Protein AF-A0A832TM82-F1 (afdb_monomer)

Sequence (92 aa):
EISELKNLTQFNIRNNQLTSLPPEISELKNLTQLSISENQLTSLPPEISELKNLTQLSISENQLTSLPPEISELKNLKSLDISHNQLTSLPP

Radius of gyration: 12.08 Å; Cα contacts (8 Å, |Δi|>4): 215; chains: 1; bounding box: 22×31×26 Å

Solvent-accessible surface area (backbone atoms only — not comparable to full-atom values): 4785 Å² total; per-residue (Å²): 114,80,50,70,46,55,82,40,40,68,47,80,59,53,70,48,83,44,56,67,61,68,56,58,62,30,51,28,54,50,24,30,34,43,33,50,22,41,28,49,25,48,54,62,46,56,43,59,27,56,24,56,51,25,30,35,40,33,49,23,41,26,49,24,49,52,60,46,60,43,58,67,57,31,79,50,52,77,42,78,41,62,52,65,44,56,58,81,63,77,59,121

Nearest PDB structures (foldseek):
  4u06-assembly1_A  TM=9.881E-01  e=5.186E-08  Leptospira interrogans serovar Copenhageni str. Fiocruz L1-130
  4u08-assembly2_B  TM=9.893E-01  e=1.082E-07  Leptospira interrogans serovar Copenhageni str. Fiocruz L1-130
  7ax1-assembly1_A  TM=9.827E-01  e=2.123E-07  Homo sapiens
  4tzh-assembly2_B  TM=7.358E-01  e=1.432E-08  Leptospira interrogans
  7txh-assembly2_E  TM=7.618E-01  e=7.231E-07  Homo sapiens

Secondary structure (DSSP, 8-state):
-GGG-TT--EEE--SS--S---GGGGG-TT--EEE--SS--S---GGGGG-TT--EEE--SS--S---GGGGG-TT--EEE--SS--S----

Structure (mmCIF, N/CA/C/O backbone):
data_AF-A0A832TM82-F1
#
_entry.id   AF-A0A832TM82-F1
#
loop_
_atom_site.group_PDB
_atom_site.id
_atom_site.type_symbol
_atom_site.label_atom_id
_atom_site.label_alt_id
_atom_site.label_comp_id
_atom_site.label_asym_id
_atom_site.label_entity_id
_atom_site.label_seq_id
_atom_site.pdbx_PDB_ins_code
_atom_site.Cartn_x
_atom_site.Cartn_y
_atom_site.Cartn_z
_atom_si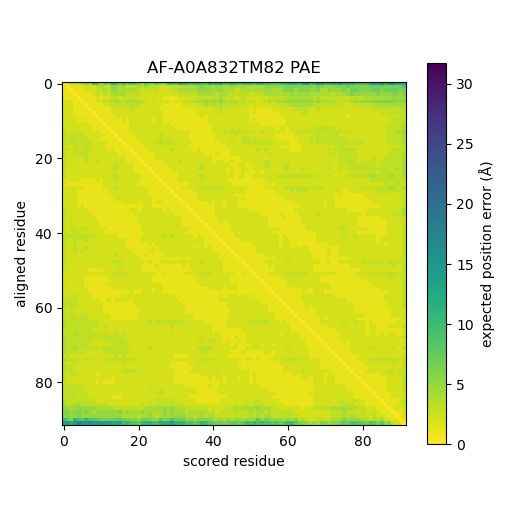te.occupancy
_atom_site.B_iso_or_equiv
_atom_site.auth_seq_id
_atom_site.auth_comp_id
_atom_site.auth_asym_id
_atom_site.auth_atom_id
_atom_site.pdbx_PDB_model_num
ATOM 1 N N . GLU A 1 1 ? -4.359 21.374 -0.018 1.00 80.00 1 GLU A N 1
ATOM 2 C CA . GLU A 1 1 ? -3.580 20.184 -0.427 1.00 80.00 1 GLU A CA 1
ATOM 3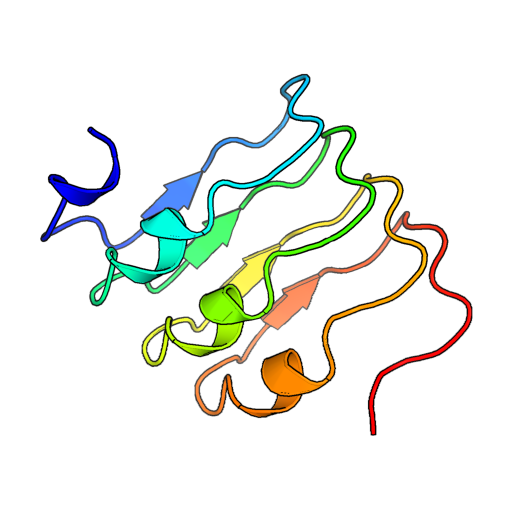 C C . GLU A 1 1 ? -4.331 18.928 -0.008 1.00 80.00 1 GLU A C 1
ATOM 5 O O . GLU A 1 1 ? -5.264 19.047 0.779 1.00 80.00 1 GLU A O 1
ATOM 10 N N . ILE A 1 2 ? -3.991 17.745 -0.532 1.00 89.81 2 ILE A N 1
ATOM 11 C CA . ILE A 1 2 ? -4.689 16.508 -0.135 1.00 89.81 2 ILE A CA 1
ATOM 12 C C . ILE A 1 2 ? -4.557 16.230 1.371 1.00 89.81 2 ILE A C 1
ATOM 14 O O . ILE A 1 2 ? -5.506 15.761 1.994 1.00 89.81 2 ILE A O 1
ATOM 18 N N . SER A 1 3 ? -3.428 16.623 1.963 1.00 92.06 3 SER A N 1
ATOM 19 C CA . SER A 1 3 ? -3.121 16.576 3.396 1.00 92.06 3 SER A CA 1
ATOM 20 C C . SER A 1 3 ? -4.159 17.274 4.288 1.00 92.06 3 SER A C 1
ATOM 22 O O . SER A 1 3 ? -4.269 16.927 5.463 1.00 92.06 3 SER A O 1
ATOM 24 N N . GLU A 1 4 ? -4.954 18.206 3.753 1.00 95.69 4 GLU A N 1
ATOM 25 C CA . GLU A 1 4 ? -6.000 18.938 4.485 1.00 95.69 4 GLU A CA 1
ATOM 26 C C . GLU A 1 4 ? -7.302 18.139 4.649 1.00 95.69 4 GLU A C 1
ATOM 28 O O . GLU A 1 4 ? -8.179 18.508 5.432 1.00 95.69 4 GLU A O 1
ATOM 33 N N . LEU A 1 5 ? -7.450 17.010 3.949 1.00 96.31 5 LEU A N 1
ATOM 34 C CA . LEU A 1 5 ? -8.641 16.160 4.012 1.00 96.31 5 LEU A CA 1
ATOM 35 C C . LEU A 1 5 ? -8.633 15.270 5.268 1.00 96.31 5 LEU A C 1
ATOM 37 O O . LEU A 1 5 ? -8.753 14.049 5.191 1.00 96.31 5 LEU A O 1
ATOM 41 N N . LYS A 1 6 ? -8.513 15.878 6.455 1.00 94.06 6 LYS A N 1
ATOM 42 C CA . LYS A 1 6 ? -8.272 15.185 7.736 1.00 94.06 6 LYS A CA 1
ATOM 43 C C . LYS A 1 6 ? -9.346 14.162 8.127 1.00 94.06 6 LYS A C 1
ATOM 45 O O . LYS A 1 6 ? -9.054 13.256 8.899 1.00 94.06 6 LYS A O 1
ATOM 50 N N . ASN A 1 7 ? -10.562 14.262 7.588 1.00 97.62 7 ASN A N 1
ATOM 51 C CA . ASN A 1 7 ? -11.667 13.330 7.861 1.00 97.62 7 ASN A CA 1
ATOM 52 C C . ASN A 1 7 ? -11.834 12.235 6.793 1.00 97.62 7 ASN A C 1
ATOM 54 O O . ASN A 1 7 ? -12.793 11.468 6.854 1.00 97.62 7 ASN A O 1
ATOM 58 N N . LEU A 1 8 ? -10.953 12.176 5.788 1.00 98.31 8 LEU A N 1
ATOM 59 C CA . LEU A 1 8 ? -11.070 11.210 4.703 1.00 98.31 8 LEU A CA 1
ATOM 60 C C . LEU A 1 8 ? -10.793 9.792 5.218 1.00 98.31 8 LEU A C 1
ATOM 62 O O . LEU A 1 8 ? -9.721 9.506 5.744 1.00 98.31 8 LEU A O 1
ATOM 66 N N . THR A 1 9 ? -11.770 8.903 5.049 1.00 98.56 9 THR A N 1
ATOM 67 C CA . THR A 1 9 ? -11.683 7.498 5.485 1.00 98.56 9 THR A CA 1
ATOM 68 C C . THR A 1 9 ? -11.505 6.528 4.326 1.00 98.56 9 THR A C 1
ATOM 70 O O . THR A 1 9 ? -10.983 5.429 4.516 1.00 98.56 9 THR A O 1
ATOM 73 N N . GLN A 1 10 ? -11.913 6.928 3.125 1.00 98.62 10 GLN A N 1
ATOM 74 C CA . GLN A 1 10 ? -11.770 6.158 1.899 1.00 98.62 10 GLN A CA 1
ATOM 75 C C . GLN A 1 10 ? -11.259 7.082 0.808 1.00 98.62 10 GLN A C 1
ATOM 77 O O . GLN A 1 10 ? -11.796 8.174 0.617 1.00 98.62 10 GLN A O 1
ATOM 82 N N . PHE A 1 11 ? -10.241 6.635 0.085 1.00 98.25 11 PHE A N 1
ATOM 83 C CA . PHE A 1 11 ? -9.686 7.390 -1.021 1.00 98.25 11 PHE A CA 1
ATOM 84 C C . PHE A 1 11 ? -9.498 6.477 -2.224 1.00 98.25 11 PHE A C 1
ATOM 86 O O . PHE A 1 11 ? -8.748 5.502 -2.177 1.00 98.25 11 PHE A O 1
ATOM 93 N N . ASN A 1 12 ? -10.235 6.779 -3.290 1.00 98.25 12 ASN A N 1
ATOM 94 C CA . ASN A 1 12 ? -10.227 6.018 -4.527 1.00 98.25 12 ASN A CA 1
ATOM 95 C C . ASN A 1 12 ? -9.819 6.930 -5.683 1.00 98.25 12 ASN A C 1
ATOM 97 O O . ASN A 1 12 ? -10.536 7.870 -6.020 1.00 98.25 12 ASN A O 1
ATOM 101 N N . ILE A 1 13 ? -8.672 6.621 -6.273 1.00 97.25 13 ILE A N 1
ATOM 102 C CA . ILE A 1 13 ? -8.098 7.277 -7.453 1.00 97.25 13 ILE A CA 1
ATOM 103 C C . ILE A 1 13 ? -7.685 6.224 -8.488 1.00 97.25 13 ILE A C 1
ATOM 105 O O . ILE A 1 13 ? -6.716 6.395 -9.232 1.00 97.25 13 ILE A O 1
ATOM 109 N N . ARG A 1 14 ? -8.428 5.111 -8.526 1.00 98.25 14 ARG A N 1
ATOM 110 C CA . ARG A 1 14 ? -8.270 4.049 -9.522 1.00 98.25 14 ARG A CA 1
ATOM 111 C C . ARG A 1 14 ? -8.430 4.597 -10.944 1.00 98.25 14 ARG A C 1
ATOM 113 O O . ARG A 1 14 ? -9.220 5.518 -11.148 1.00 98.25 14 ARG A O 1
ATOM 120 N N . ASN A 1 15 ? -7.731 3.990 -11.901 1.00 98.38 15 ASN A N 1
ATOM 121 C CA . ASN A 1 15 ? -7.820 4.290 -13.333 1.00 98.38 15 ASN A CA 1
ATOM 122 C C . ASN A 1 1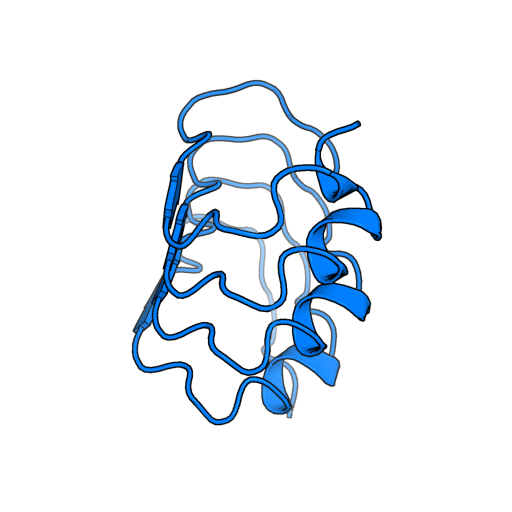5 ? -7.420 5.739 -13.656 1.00 98.38 15 ASN A C 1
ATOM 124 O O . ASN A 1 15 ? -8.211 6.549 -14.143 1.00 98.38 15 ASN A O 1
ATOM 128 N N . ASN A 1 16 ? -6.172 6.064 -13.326 1.00 98.50 16 ASN A N 1
ATOM 129 C CA . ASN A 1 16 ? -5.546 7.351 -13.615 1.00 98.50 16 ASN A CA 1
ATOM 130 C C . ASN A 1 16 ? -4.154 7.141 -14.240 1.00 98.50 16 ASN A C 1
ATOM 132 O O . ASN A 1 16 ? -3.756 6.036 -14.602 1.00 98.50 16 ASN A O 1
ATOM 136 N N . GLN A 1 17 ? -3.411 8.231 -14.426 1.00 98.31 17 GLN A N 1
ATOM 137 C CA . GLN A 1 17 ? -2.062 8.222 -15.002 1.00 98.31 17 GLN A CA 1
ATOM 138 C C . GLN A 1 17 ? -0.998 8.615 -13.968 1.00 98.31 17 GLN A C 1
ATOM 140 O O . GLN A 1 17 ? 0.001 9.246 -14.308 1.00 98.31 17 GLN A O 1
ATOM 145 N N . LEU A 1 18 ? -1.223 8.299 -12.689 1.00 98.06 18 LEU A N 1
ATOM 146 C CA . LEU A 1 18 ? -0.288 8.652 -11.624 1.00 98.06 18 LEU A CA 1
ATOM 147 C C . LEU A 1 18 ? 0.995 7.838 -11.766 1.00 98.06 18 LEU A C 1
ATOM 149 O O . LEU A 1 18 ? 0.956 6.611 -11.829 1.00 98.06 18 LEU A O 1
ATOM 153 N N . THR A 1 19 ? 2.130 8.529 -11.786 1.00 98.19 19 THR A N 1
ATOM 154 C CA . THR A 1 19 ? 3.469 7.922 -11.834 1.00 98.19 19 THR A CA 1
ATOM 155 C C . THR A 1 19 ? 4.117 7.831 -10.454 1.00 98.19 19 THR A C 1
ATOM 157 O O . THR A 1 19 ? 5.041 7.046 -10.253 1.00 98.19 19 THR A O 1
ATOM 160 N N . SER A 1 20 ? 3.613 8.597 -9.484 1.00 97.06 20 SER A N 1
ATOM 161 C CA . SER A 1 20 ? 4.022 8.557 -8.084 1.00 97.06 20 SER A CA 1
ATOM 162 C C . SER A 1 20 ? 2.850 8.876 -7.153 1.00 97.06 20 SER A C 1
ATOM 164 O O . SER A 1 20 ? 1.836 9.448 -7.563 1.00 97.06 20 SER A O 1
ATOM 166 N N . LEU A 1 21 ? 3.005 8.500 -5.884 1.00 96.38 21 LEU A N 1
ATOM 167 C CA . LEU A 1 21 ? 2.132 8.911 -4.792 1.00 96.38 21 LEU A CA 1
ATOM 168 C C . LEU A 1 21 ? 2.924 9.876 -3.889 1.00 96.38 21 LEU A C 1
ATOM 170 O O . LEU A 1 21 ? 4.037 9.524 -3.492 1.00 96.38 21 LEU A O 1
ATOM 174 N N . PRO A 1 22 ? 2.400 11.074 -3.578 1.00 95.62 22 PRO A N 1
ATOM 175 C CA . PRO A 1 22 ? 3.088 12.026 -2.711 1.00 95.62 22 PRO A CA 1
ATOM 176 C C . PRO A 1 22 ? 3.223 11.474 -1.278 1.00 95.62 22 PRO A C 1
ATOM 178 O O . PRO A 1 22 ? 2.268 10.852 -0.796 1.00 95.62 22 PRO A O 1
ATOM 181 N N . PRO A 1 23 ? 4.353 11.700 -0.576 1.00 96.31 23 PRO A N 1
ATOM 182 C CA . PRO A 1 23 ? 4.527 11.258 0.811 1.00 96.31 23 PRO A CA 1
ATOM 183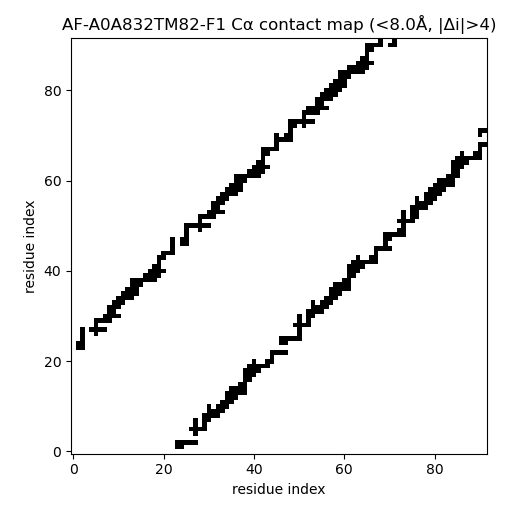 C C . PRO A 1 23 ? 3.477 11.865 1.752 1.00 96.31 23 PRO A C 1
ATOM 185 O O . PRO A 1 23 ? 3.063 11.210 2.703 1.00 96.31 23 PRO A O 1
ATOM 188 N N . GLU A 1 24 ? 2.934 13.044 1.427 1.00 96.62 24 GLU A N 1
ATOM 189 C CA . GLU A 1 24 ? 1.852 13.718 2.153 1.00 96.62 24 GLU A CA 1
ATOM 190 C C . GLU A 1 24 ? 0.552 12.898 2.221 1.00 96.62 24 GLU A C 1
ATOM 192 O O . GLU A 1 24 ? -0.358 13.247 2.975 1.00 96.62 24 GLU A O 1
ATOM 197 N N . ILE A 1 25 ? 0.435 11.788 1.479 1.00 95.75 25 ILE A N 1
ATOM 198 C CA . ILE A 1 25 ? -0.651 10.821 1.677 1.00 95.75 25 ILE A CA 1
ATOM 199 C C . ILE A 1 25 ? -0.691 10.305 3.121 1.00 95.75 25 ILE A C 1
ATOM 201 O O . ILE A 1 25 ? -1.773 10.029 3.639 1.00 95.75 25 ILE A O 1
ATOM 205 N N . SER A 1 26 ? 0.466 10.227 3.788 1.00 95.81 26 SER A N 1
ATOM 206 C CA . SER A 1 26 ? 0.607 9.769 5.169 1.00 95.81 26 SER A CA 1
ATOM 207 C C . SER A 1 26 ? -0.143 10.649 6.171 1.00 95.81 26 SER A C 1
ATOM 209 O O . SER A 1 26 ? -0.499 10.179 7.253 1.00 95.81 26 SER A O 1
ATOM 211 N N . GLU A 1 27 ? -0.448 11.900 5.812 1.00 97.56 27 GLU A N 1
ATOM 212 C CA . GLU A 1 27 ? -1.196 12.857 6.633 1.00 97.56 27 GLU A CA 1
ATOM 213 C C . GLU A 1 27 ? -2.684 12.519 6.763 1.00 97.56 27 GLU A C 1
ATOM 215 O O . GLU A 1 27 ? -3.376 13.042 7.644 1.00 97.56 27 GLU A O 1
ATOM 220 N N . LEU A 1 28 ? -3.194 11.615 5.925 1.00 97.62 28 LEU A N 1
ATOM 221 C CA . LEU A 1 28 ? -4.566 11.120 5.983 1.00 97.62 28 LEU A CA 1
ATOM 222 C C . LEU A 1 28 ? -4.718 10.073 7.097 1.00 97.62 28 LEU A C 1
ATOM 224 O O . LEU A 1 28 ? -5.051 8.915 6.854 1.00 97.62 28 LEU A O 1
ATOM 228 N N . LYS A 1 29 ? -4.485 10.474 8.352 1.00 96.75 29 LYS A N 1
ATOM 229 C CA . LYS A 1 29 ? -4.418 9.561 9.510 1.00 96.75 29 LYS A CA 1
ATOM 230 C C . LYS A 1 29 ? -5.708 8.760 9.758 1.00 96.75 29 LYS A C 1
ATOM 232 O O . LYS A 1 29 ? -5.651 7.716 10.402 1.00 96.75 29 LYS A O 1
ATOM 237 N N . ASN A 1 30 ? -6.854 9.205 9.235 1.00 98.19 30 ASN A N 1
ATOM 238 C CA . ASN A 1 30 ? -8.147 8.510 9.337 1.00 98.19 30 ASN A CA 1
ATOM 239 C C . ASN A 1 30 ? -8.436 7.547 8.172 1.00 98.19 30 ASN A C 1
ATOM 241 O O . ASN A 1 30 ? -9.504 6.932 8.140 1.00 98.19 30 ASN A O 1
ATOM 245 N N . LEU A 1 31 ? -7.513 7.400 7.218 1.00 98.50 31 LEU A N 1
ATOM 246 C CA . LEU A 1 31 ? -7.730 6.575 6.040 1.00 98.50 31 LEU A CA 1
ATOM 247 C C . LEU A 1 31 ? -7.766 5.087 6.403 1.00 98.50 31 LEU A C 1
ATOM 249 O O . LEU A 1 31 ? -6.858 4.548 7.031 1.00 98.50 31 LEU A O 1
ATOM 253 N N . THR A 1 32 ? -8.830 4.420 5.965 1.00 98.81 32 THR A N 1
ATOM 254 C CA . THR A 1 32 ? -9.085 2.991 6.197 1.00 98.81 32 THR A CA 1
ATOM 255 C C . THR A 1 32 ? -9.029 2.173 4.913 1.00 98.81 32 THR A C 1
ATOM 257 O O . THR A 1 32 ? -8.754 0.972 4.970 1.00 98.81 32 THR A O 1
ATOM 260 N N . GLN A 1 33 ? -9.274 2.810 3.765 1.00 98.88 33 GLN A N 1
ATOM 261 C CA . GLN A 1 33 ? -9.252 2.185 2.445 1.00 98.88 33 GLN A CA 1
ATOM 262 C C . GLN A 1 33 ? -8.560 3.110 1.445 1.00 98.88 33 GLN A C 1
ATOM 264 O O . GLN A 1 33 ? -8.960 4.268 1.290 1.00 98.88 33 GLN A O 1
ATOM 269 N N . LEU A 1 34 ? -7.549 2.584 0.759 1.00 98.62 34 LEU A N 1
ATOM 270 C CA . LEU A 1 34 ? -6.822 3.273 -0.301 1.00 98.62 34 LEU A CA 1
ATOM 271 C C . LEU A 1 34 ? -6.838 2.409 -1.564 1.00 98.62 34 LEU A C 1
ATOM 273 O O . LEU A 1 34 ? -6.339 1.284 -1.558 1.00 98.62 34 LEU A O 1
ATOM 277 N N . SER A 1 35 ? -7.417 2.942 -2.637 1.00 98.62 35 SER A N 1
ATOM 278 C CA . SER A 1 35 ? -7.472 2.305 -3.954 1.00 98.62 35 SER A CA 1
ATOM 279 C C . SER A 1 35 ? -6.782 3.198 -4.978 1.00 98.62 35 SER A C 1
ATOM 281 O O . SER A 1 35 ? -7.305 4.251 -5.346 1.00 98.62 35 SER A O 1
ATOM 283 N N . ILE A 1 36 ? -5.611 2.760 -5.432 1.00 98.12 36 ILE A N 1
ATOM 284 C CA . ILE A 1 36 ? -4.760 3.433 -6.428 1.00 98.12 36 ILE A CA 1
ATOM 285 C C . ILE A 1 36 ? -4.434 2.496 -7.604 1.00 98.12 36 ILE A C 1
ATOM 287 O O . ILE A 1 36 ? -3.470 2.714 -8.337 1.00 98.12 36 ILE A O 1
ATOM 291 N N . SER A 1 37 ? -5.230 1.439 -7.784 1.00 98.75 37 SER A N 1
ATOM 292 C CA . SER A 1 37 ? -5.071 0.476 -8.876 1.00 98.75 37 SER A CA 1
ATOM 293 C C . SER A 1 37 ? -5.239 1.110 -10.258 1.00 98.75 37 SER A C 1
ATOM 295 O O . SER A 1 37 ? -5.820 2.189 -10.372 1.00 98.75 37 SER A O 1
ATOM 297 N N . GLU A 1 38 ? -4.774 0.438 -11.309 1.00 98.75 38 GLU A N 1
ATOM 298 C CA . GLU A 1 38 ? -4.804 0.949 -12.690 1.00 98.75 38 GLU A CA 1
ATOM 299 C C . GLU A 1 38 ? -4.137 2.336 -12.793 1.00 98.75 38 GLU A C 1
ATOM 301 O O . GLU A 1 38 ? -4.767 3.342 -13.125 1.00 98.75 38 GLU A O 1
ATOM 306 N N . ASN A 1 39 ? -2.857 2.399 -12.427 1.00 98.81 39 ASN A N 1
ATOM 307 C CA . ASN A 1 39 ? -2.015 3.59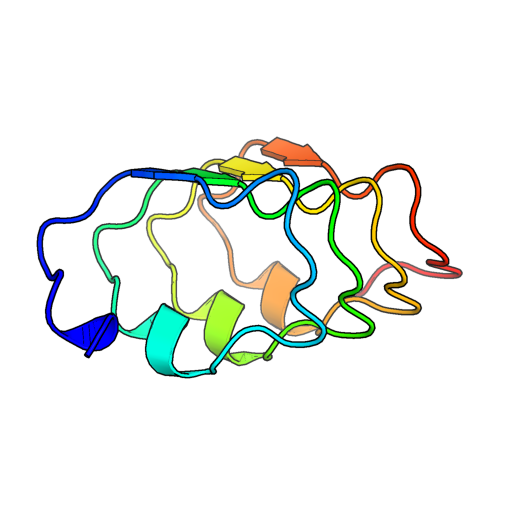2 -12.540 1.00 98.81 39 ASN A CA 1
ATOM 308 C C . ASN A 1 39 ? -0.635 3.203 -13.116 1.00 98.81 39 ASN A C 1
ATOM 310 O O . ASN A 1 39 ? -0.453 2.127 -13.683 1.00 98.81 39 ASN A O 1
ATOM 314 N N . GLN A 1 40 ? 0.348 4.101 -13.040 1.00 98.69 40 GLN A N 1
ATOM 315 C CA . GLN A 1 40 ? 1.700 3.909 -13.576 1.00 98.69 40 GLN A CA 1
ATOM 316 C C . GLN A 1 40 ? 2.768 4.018 -12.475 1.00 98.69 40 GLN A C 1
ATOM 318 O O . GLN A 1 40 ? 3.896 4.433 -12.739 1.00 98.69 40 GLN A O 1
ATOM 323 N N . LEU A 1 41 ? 2.416 3.669 -11.233 1.00 98.56 41 LEU A N 1
ATOM 324 C CA . LEU A 1 41 ? 3.320 3.759 -10.087 1.00 98.56 41 LEU A CA 1
ATOM 325 C C . LEU A 1 41 ? 4.471 2.765 -10.236 1.00 98.56 41 LEU A C 1
ATOM 327 O O . LEU A 1 41 ? 4.246 1.577 -10.464 1.00 98.56 41 LEU A O 1
ATOM 331 N N . THR A 1 42 ? 5.700 3.244 -10.058 1.00 98.06 42 THR A N 1
ATOM 332 C CA . THR A 1 42 ? 6.920 2.415 -10.071 1.00 98.06 42 THR A CA 1
ATOM 333 C C . THR A 1 42 ? 7.436 2.098 -8.666 1.00 98.06 42 THR A C 1
ATOM 335 O O . THR A 1 42 ? 8.147 1.110 -8.475 1.00 98.06 42 THR A O 1
ATOM 338 N N . SER A 1 43 ? 7.030 2.891 -7.673 1.00 97.44 43 SER A N 1
ATOM 339 C CA . SER A 1 43 ? 7.290 2.685 -6.249 1.00 97.44 43 SER A CA 1
ATOM 340 C C . SER A 1 43 ? 6.145 3.236 -5.389 1.00 97.44 43 SER A C 1
ATOM 342 O O . SER A 1 43 ? 5.271 3.963 -5.869 1.00 97.44 43 SER A O 1
ATOM 344 N N . LEU A 1 44 ? 6.161 2.889 -4.100 1.00 98.00 44 LEU A N 1
ATOM 345 C CA . LEU A 1 44 ? 5.358 3.542 -3.068 1.00 98.00 44 LEU A CA 1
ATOM 346 C C . LEU A 1 44 ? 6.273 4.344 -2.131 1.00 98.00 44 LEU A C 1
ATOM 348 O O . LEU A 1 44 ? 7.384 3.882 -1.856 1.00 98.00 44 LEU A O 1
ATOM 352 N N . PRO A 1 45 ? 5.817 5.493 -1.602 1.00 97.50 45 PRO A N 1
ATOM 353 C CA . PRO A 1 45 ? 6.530 6.192 -0.539 1.00 97.50 45 PRO A CA 1
ATOM 354 C C . PRO A 1 45 ? 6.569 5.319 0.732 1.00 97.50 45 PRO A C 1
ATOM 356 O O . PRO A 1 45 ? 5.534 4.741 1.087 1.00 97.50 45 PRO A O 1
ATOM 359 N N . PRO A 1 46 ? 7.712 5.198 1.435 1.00 97.69 46 PRO A N 1
ATOM 360 C CA . PRO A 1 46 ? 7.792 4.454 2.699 1.00 97.69 46 PRO A CA 1
ATOM 361 C C . PRO A 1 46 ? 6.846 5.013 3.776 1.00 97.69 46 PRO A C 1
ATOM 363 O O . PRO A 1 46 ? 6.359 4.265 4.627 1.00 97.69 46 PRO A O 1
ATOM 366 N N . GLU A 1 47 ? 6.487 6.297 3.689 1.00 98.12 47 GLU A N 1
ATOM 367 C CA . GLU A 1 47 ? 5.520 6.983 4.551 1.00 98.12 47 GLU A CA 1
ATOM 368 C C . GLU A 1 47 ? 4.102 6.394 4.453 1.00 98.12 47 GLU A C 1
ATOM 370 O O . GLU A 1 47 ? 3.271 6.635 5.331 1.00 98.12 47 GLU A O 1
ATOM 375 N N . ILE A 1 48 ? 3.807 5.555 3.446 1.00 97.44 48 ILE A N 1
ATOM 376 C CA . ILE A 1 48 ? 2.540 4.809 3.390 1.00 97.44 48 ILE A CA 1
ATOM 377 C C . ILE A 1 48 ? 2.322 3.969 4.656 1.00 97.44 48 ILE A C 1
ATOM 379 O O . ILE A 1 48 ? 1.184 3.775 5.077 1.00 97.44 48 ILE A O 1
ATOM 383 N N . SER A 1 49 ? 3.410 3.531 5.298 1.00 96.94 49 SER A N 1
ATOM 384 C CA . SER A 1 49 ? 3.415 2.799 6.565 1.00 96.94 49 SER A CA 1
ATOM 385 C C . SER A 1 49 ? 2.810 3.582 7.734 1.00 96.94 49 SER A C 1
ATOM 387 O O . SER A 1 49 ? 2.370 2.979 8.717 1.00 96.94 49 SER A O 1
ATOM 389 N N . GLU A 1 50 ? 2.739 4.912 7.650 1.00 98.12 50 GLU A N 1
ATOM 390 C CA . GLU A 1 50 ? 2.146 5.770 8.677 1.00 98.12 50 GLU A CA 1
ATOM 391 C C . GLU A 1 50 ? 0.614 5.780 8.654 1.00 98.12 50 GLU A C 1
ATOM 393 O O . GLU A 1 50 ? -0.009 6.291 9.589 1.00 98.12 50 GLU A O 1
ATOM 398 N N . LEU A 1 51 ? -0.014 5.199 7.627 1.00 98.00 51 LEU A N 1
ATOM 399 C CA . LEU A 1 51 ? -1.461 5.011 7.552 1.00 98.00 51 LEU A CA 1
ATOM 400 C C . LEU A 1 51 ? -1.896 3.889 8.506 1.00 98.00 51 LEU A C 1
ATOM 402 O O . LEU A 1 51 ? -2.391 2.841 8.099 1.00 98.00 51 LEU A O 1
ATOM 406 N N . LYS A 1 52 ? -1.710 4.099 9.815 1.00 97.56 52 LYS A N 1
ATOM 407 C CA . LYS A 1 52 ? -1.895 3.065 10.845 1.00 97.56 52 LYS A CA 1
ATOM 408 C C . LYS A 1 52 ? -3.334 2.540 10.931 1.00 97.56 52 LYS A C 1
ATOM 410 O O . LYS A 1 52 ? -3.528 1.451 11.457 1.00 97.56 52 LYS A O 1
ATOM 415 N N . ASN A 1 53 ? -4.326 3.260 10.399 1.00 98.38 53 ASN A N 1
ATOM 416 C CA . ASN A 1 53 ? -5.729 2.829 10.334 1.00 98.38 53 ASN A CA 1
ATOM 417 C C . ASN A 1 53 ? -6.098 2.088 9.036 1.00 98.38 53 ASN A C 1
ATOM 419 O O . ASN A 1 53 ? -7.241 1.650 8.889 1.00 98.38 53 ASN A O 1
ATOM 423 N N . LEU A 1 54 ? -5.159 1.933 8.098 1.00 98.69 54 LEU A N 1
ATOM 424 C CA . LEU A 1 54 ? -5.433 1.322 6.806 1.00 98.69 54 LEU A CA 1
ATOM 425 C C . LEU A 1 54 ? -5.753 -0.164 6.972 1.00 98.69 54 LEU A C 1
ATOM 427 O O . LEU A 1 54 ? -4.984 -0.932 7.546 1.00 98.69 54 LEU A O 1
ATOM 431 N N . THR A 1 55 ? -6.904 -0.564 6.443 1.00 98.88 55 THR A N 1
ATOM 432 C CA . THR A 1 55 ? -7.396 -1.948 6.477 1.00 98.88 55 THR A CA 1
ATOM 433 C C . THR A 1 55 ? -7.420 -2.585 5.096 1.00 98.88 55 THR A C 1
ATOM 435 O O . THR A 1 55 ? -7.323 -3.807 4.987 1.00 98.88 55 THR A O 1
ATOM 438 N N . GLN A 1 56 ? -7.523 -1.772 4.044 1.00 98.88 56 GLN A N 1
ATOM 439 C CA . GLN A 1 56 ? -7.533 -2.220 2.658 1.00 98.88 56 GLN A CA 1
ATOM 440 C C . GLN A 1 56 ? -6.620 -1.325 1.823 1.00 98.88 56 GLN A C 1
ATOM 442 O O . GLN A 1 56 ? -6.776 -0.102 1.821 1.00 98.88 56 GLN A O 1
ATOM 447 N N . LEU A 1 57 ? -5.693 -1.951 1.105 1.00 98.69 57 LEU A N 1
ATOM 448 C CA . LEU A 1 57 ? -4.801 -1.303 0.156 1.00 98.69 57 LEU A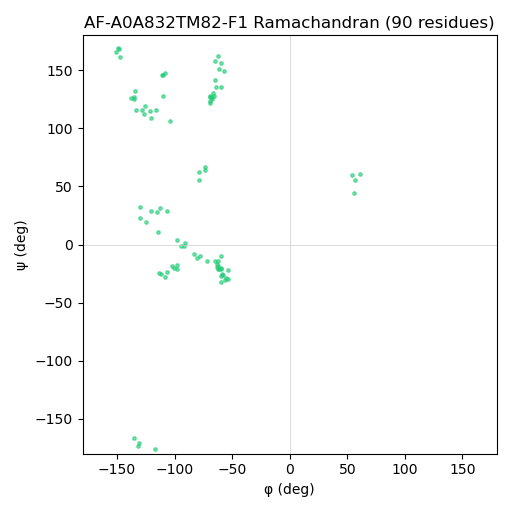 CA 1
ATOM 449 C C . LEU A 1 57 ? -4.885 -2.052 -1.175 1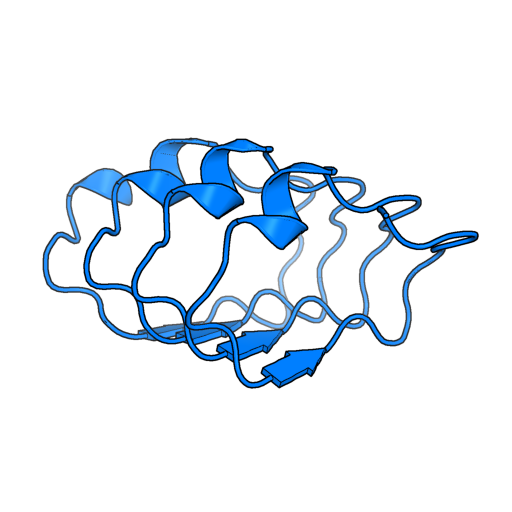.00 98.69 57 LEU A C 1
ATOM 451 O O . LEU A 1 57 ? -4.528 -3.227 -1.246 1.00 98.69 57 LEU A O 1
ATOM 455 N N . SER A 1 58 ? -5.372 -1.385 -2.219 1.00 98.75 58 SER A N 1
ATOM 456 C CA . SER A 1 58 ? -5.389 -1.921 -3.582 1.00 98.75 58 SER A CA 1
ATOM 457 C C . SER A 1 58 ? -4.496 -1.062 -4.470 1.00 98.75 58 SER A C 1
ATOM 459 O O . SER A 1 58 ? -4.734 0.136 -4.636 1.00 98.75 58 SER A O 1
ATOM 461 N N . ILE A 1 59 ? -3.429 -1.683 -4.971 1.00 98.31 59 ILE A N 1
ATOM 462 C CA . ILE A 1 59 ? -2.388 -1.083 -5.818 1.00 98.31 59 ILE A CA 1
ATOM 463 C C . ILE A 1 59 ? -2.140 -1.938 -7.068 1.00 98.31 59 ILE A C 1
ATOM 465 O O . ILE A 1 59 ? -1.064 -1.900 -7.669 1.00 98.31 59 ILE A O 1
ATOM 469 N N . SER A 1 60 ? -3.128 -2.749 -7.439 1.00 98.81 60 SER A N 1
ATOM 470 C CA . SER A 1 60 ? -3.050 -3.648 -8.582 1.00 98.81 60 SER A CA 1
ATOM 471 C C . SER A 1 60 ? -2.944 -2.897 -9.903 1.00 98.81 60 SER A C 1
ATOM 473 O O . SER A 1 60 ? -3.301 -1.725 -9.989 1.00 98.81 60 SER A O 1
ATOM 475 N N . GLU A 1 61 ? -2.430 -3.559 -10.937 1.00 98.75 61 GLU A N 1
ATOM 476 C CA . GLU A 1 61 ? -2.287 -2.963 -12.275 1.00 98.75 61 GLU A CA 1
ATOM 477 C C . GLU A 1 61 ? -1.448 -1.669 -12.236 1.00 98.75 61 GLU A C 1
ATOM 479 O O . GLU A 1 61 ? -1.887 -0.587 -12.626 1.00 98.75 61 GLU A O 1
ATOM 484 N N . ASN A 1 62 ? -0.233 -1.794 -11.699 1.00 98.88 62 ASN A N 1
ATOM 485 C CA . ASN A 1 62 ? 0.799 -0.756 -11.653 1.00 98.88 62 ASN A CA 1
ATOM 486 C C . ASN A 1 62 ? 2.141 -1.340 -12.155 1.00 98.88 62 ASN A C 1
ATOM 488 O O . ASN A 1 62 ? 2.198 -2.439 -12.708 1.00 98.88 62 ASN A O 1
ATOM 492 N N . GLN A 1 63 ? 3.242 -0.600 -12.010 1.00 98.69 63 GLN A N 1
ATOM 493 C CA . GLN A 1 63 ? 4.581 -0.988 -12.474 1.00 98.69 63 GLN A CA 1
ATOM 494 C C . GLN A 1 63 ? 5.562 -1.184 -11.304 1.00 98.69 63 GLN A C 1
ATOM 496 O O . GLN A 1 63 ? 6.769 -0.996 -11.461 1.00 98.69 63 GLN A O 1
ATOM 501 N N . LEU A 1 64 ? 5.058 -1.550 -10.119 1.00 98.50 64 LEU A N 1
ATOM 502 C CA . LEU A 1 64 ? 5.881 -1.712 -8.920 1.00 98.50 64 LEU A CA 1
ATOM 503 C C . LEU A 1 64 ? 6.854 -2.879 -9.095 1.00 98.50 64 LEU A C 1
ATOM 505 O O . LEU A 1 64 ? 6.439 -3.996 -9.405 1.00 98.50 64 LEU A O 1
ATOM 509 N N . THR A 1 65 ? 8.139 -2.625 -8.857 1.00 97.75 65 THR A N 1
ATOM 510 C CA . THR A 1 65 ? 9.202 -3.652 -8.889 1.00 97.75 65 THR A CA 1
ATOM 511 C C . THR A 1 65 ? 9.550 -4.185 -7.498 1.00 97.75 65 THR A C 1
ATOM 513 O O . THR A 1 65 ? 10.047 -5.304 -7.359 1.00 97.75 65 THR A O 1
ATOM 516 N N . SER A 1 66 ? 9.226 -3.411 -6.462 1.00 97.12 66 SER A N 1
ATOM 517 C CA . SER A 1 66 ? 9.338 -3.766 -5.050 1.00 97.12 66 SER A CA 1
ATOM 518 C C . SER A 1 66 ? 8.250 -3.061 -4.231 1.00 97.12 66 SER A C 1
ATOM 520 O O . SER A 1 66 ? 7.560 -2.161 -4.719 1.00 97.12 66 SER A O 1
ATOM 522 N N . LEU A 1 67 ? 8.098 -3.475 -2.974 1.00 98.00 67 LEU A N 1
ATOM 523 C CA . LEU A 1 67 ? 7.331 -2.754 -1.958 1.00 98.00 67 LEU A CA 1
ATOM 524 C C . LEU A 1 67 ? 8.310 -2.207 -0.906 1.00 98.00 67 LEU A C 1
ATOM 526 O O . LEU A 1 67 ? 9.303 -2.886 -0.620 1.00 98.00 67 LEU A O 1
ATOM 530 N N . PRO A 1 68 ? 8.056 -1.023 -0.317 1.00 96.88 68 PRO A N 1
ATOM 531 C CA . PRO A 1 68 ? 8.868 -0.526 0.790 1.00 96.88 68 PRO A CA 1
ATOM 532 C C . PRO A 1 68 ? 8.811 -1.522 1.966 1.00 96.88 68 PRO A C 1
ATOM 534 O O . PRO A 1 68 ? 7.716 -2.000 2.285 1.00 96.88 68 PRO A O 1
ATOM 537 N N . PRO A 1 69 ? 9.940 -1.863 2.619 1.00 97.12 69 PRO A N 1
ATOM 538 C CA . PRO A 1 69 ? 9.957 -2.759 3.782 1.00 97.12 69 PRO A CA 1
ATOM 539 C C . PRO A 1 69 ? 9.005 -2.338 4.910 1.00 97.12 69 PRO A C 1
ATOM 541 O O . PRO A 1 69 ? 8.439 -3.177 5.615 1.00 97.12 69 PRO A O 1
ATOM 544 N N . GLU A 1 70 ? 8.769 -1.035 5.036 1.00 97.50 70 GLU A N 1
ATOM 545 C CA . GLU A 1 70 ? 7.875 -0.404 6.001 1.00 97.50 70 GLU A CA 1
ATOM 546 C C . GLU A 1 70 ? 6.402 -0.790 5.786 1.00 97.50 70 GLU A C 1
ATOM 548 O O . GLU A 1 70 ? 5.579 -0.612 6.684 1.00 97.50 70 GLU A O 1
ATOM 553 N N . ILE A 1 71 ? 6.034 -1.387 4.642 1.00 96.62 71 ILE A N 1
ATOM 554 C CA . ILE A 1 71 ? 4.677 -1.914 4.430 1.00 96.62 71 ILE A CA 1
ATOM 555 C C . ILE A 1 71 ? 4.302 -2.968 5.487 1.00 96.62 71 ILE A C 1
ATOM 557 O O . ILE A 1 71 ? 3.129 -3.106 5.838 1.00 96.62 71 ILE A O 1
ATOM 561 N N . SER A 1 72 ? 5.301 -3.650 6.064 1.00 95.31 72 SER A N 1
ATOM 562 C CA . SER A 1 72 ? 5.142 -4.581 7.189 1.00 95.31 72 SER A CA 1
ATOM 563 C C . SER A 1 72 ? 4.634 -3.903 8.474 1.00 95.31 72 SER A C 1
ATOM 565 O O . SER A 1 72 ? 4.138 -4.576 9.386 1.00 95.31 72 SER A O 1
ATOM 567 N N . GLU A 1 73 ? 4.714 -2.574 8.580 1.00 97.31 73 GLU A N 1
ATOM 568 C CA . GLU A 1 73 ? 4.209 -1.802 9.715 1.00 97.31 73 GLU A CA 1
ATOM 569 C C . GLU A 1 73 ? 2.710 -1.494 9.646 1.00 97.31 73 GLU A C 1
ATOM 571 O O . GLU A 1 73 ? 2.147 -0.999 10.629 1.00 97.31 73 GLU A O 1
ATOM 576 N N . LEU A 1 74 ? 2.040 -1.797 8.530 1.00 97.56 74 LEU A N 1
ATOM 577 C CA . LEU A 1 74 ? 0.590 -1.659 8.387 1.00 97.56 74 LEU A CA 1
ATOM 578 C C . LEU A 1 74 ? -0.139 -2.770 9.161 1.00 97.56 74 LEU A C 1
ATOM 580 O O . LEU A 1 74 ? -0.792 -3.639 8.590 1.00 97.56 74 LEU A O 1
ATOM 584 N N . LYS A 1 75 ? -0.034 -2.751 10.495 1.00 96.88 75 LYS A N 1
ATOM 585 C CA . LYS A 1 75 ? -0.517 -3.828 11.383 1.00 96.88 75 LYS A CA 1
ATOM 586 C C . LYS A 1 75 ? -2.033 -4.056 11.340 1.00 96.88 75 LYS A C 1
ATOM 588 O O . LYS A 1 75 ? -2.488 -5.119 11.746 1.00 96.88 75 LYS A O 1
ATOM 593 N N . ASN A 1 76 ? -2.802 -3.078 10.859 1.00 98.38 76 ASN A N 1
ATOM 594 C CA . ASN A 1 76 ? -4.256 -3.175 10.701 1.00 98.38 76 ASN A CA 1
ATOM 595 C C . ASN A 1 76 ? -4.696 -3.613 9.295 1.00 98.38 76 ASN A C 1
ATOM 597 O O . ASN A 1 76 ? -5.899 -3.772 9.064 1.00 98.38 76 ASN A O 1
ATOM 601 N N . LEU A 1 77 ? -3.756 -3.824 8.367 1.00 98.38 77 LEU A N 1
ATOM 602 C CA . LEU A 1 77 ? -4.061 -4.199 6.994 1.00 98.38 77 LEU A CA 1
ATOM 603 C C . LEU A 1 77 ? -4.629 -5.619 6.944 1.00 98.38 77 LEU A C 1
ATOM 605 O O . LEU A 1 77 ? -4.018 -6.574 7.414 1.00 98.38 77 LEU A O 1
ATOM 609 N N . LYS A 1 78 ? -5.822 -5.747 6.368 1.00 98.56 78 LYS A N 1
ATOM 610 C CA . LYS A 1 78 ? -6.549 -7.016 6.221 1.00 98.56 78 LYS A CA 1
ATOM 611 C C . LYS A 1 78 ? -6.567 -7.503 4.782 1.00 98.56 78 LYS A C 1
ATOM 613 O O . LYS A 1 78 ? -6.677 -8.700 4.548 1.00 98.56 78 LYS A O 1
ATOM 618 N N . SER A 1 79 ? -6.491 -6.575 3.833 1.00 98.69 79 SER A N 1
ATOM 619 C CA . SER A 1 79 ? -6.474 -6.867 2.406 1.00 98.69 79 SER A CA 1
ATOM 620 C C . SER A 1 79 ? -5.402 -6.034 1.723 1.00 98.69 79 SER A C 1
ATOM 622 O O . SER A 1 79 ? -5.408 -4.806 1.830 1.00 98.69 79 SER A O 1
ATOM 624 N N . LEU A 1 80 ? -4.515 -6.716 1.004 1.00 98.38 80 LEU A N 1
ATOM 625 C CA . LEU A 1 80 ? -3.502 -6.120 0.145 1.00 98.38 80 LEU A CA 1
ATOM 626 C C . LEU A 1 80 ? -3.630 -6.736 -1.247 1.00 98.38 80 LEU A C 1
ATOM 628 O O . LEU A 1 80 ? -3.346 -7.919 -1.423 1.00 98.38 80 LEU A O 1
ATOM 632 N N . ASP A 1 81 ? -4.052 -5.937 -2.221 1.00 98.69 81 ASP A N 1
ATOM 633 C CA . ASP A 1 81 ? -4.062 -6.341 -3.625 1.00 98.69 81 ASP A CA 1
ATOM 634 C C . ASP A 1 81 ? -2.902 -5.676 -4.367 1.00 98.69 81 ASP A C 1
ATOM 636 O O . ASP A 1 81 ? -2.916 -4.475 -4.635 1.00 98.69 81 ASP A O 1
ATOM 640 N N . ILE A 1 82 ? -1.895 -6.490 -4.671 1.00 98.31 82 ILE A N 1
ATOM 641 C CA . ILE A 1 82 ? -0.663 -6.137 -5.392 1.00 98.31 82 ILE A CA 1
ATOM 642 C C . ILE A 1 82 ? -0.576 -6.849 -6.748 1.00 98.31 82 ILE A C 1
ATOM 644 O O . ILE A 1 82 ? 0.482 -6.858 -7.379 1.00 98.31 82 ILE A O 1
ATOM 648 N N . SER A 1 83 ? -1.668 -7.482 -7.189 1.00 98.62 83 SER A N 1
ATOM 649 C CA . SER A 1 83 ? -1.709 -8.237 -8.443 1.00 98.62 83 SER A CA 1
ATOM 650 C C . SER A 1 83 ? -1.373 -7.354 -9.649 1.00 98.62 83 SER A C 1
ATOM 652 O O . SER A 1 83 ? -1.504 -6.133 -9.604 1.00 98.62 83 SER A O 1
ATOM 654 N N . HIS A 1 84 ? -0.905 -7.962 -10.741 1.00 98.56 84 HIS A N 1
ATOM 655 C CA . HIS A 1 84 ? -0.562 -7.232 -11.969 1.00 98.56 84 HIS A CA 1
ATOM 656 C C . HIS A 1 84 ? 0.458 -6.094 -11.750 1.00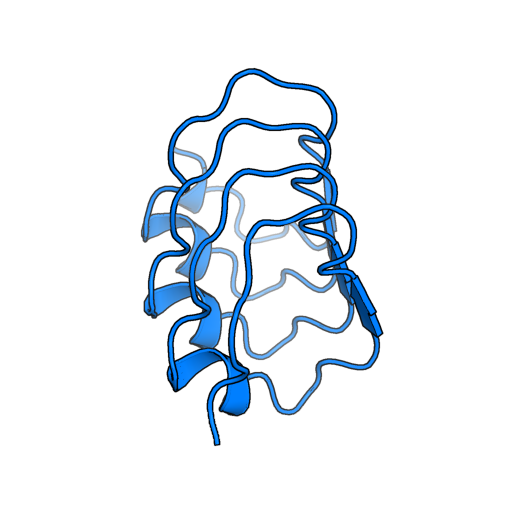 98.56 84 HIS A C 1
ATOM 658 O O . HIS A 1 84 ? 0.300 -4.991 -12.262 1.00 98.56 84 HIS A O 1
ATOM 664 N N . ASN A 1 85 ? 1.510 -6.383 -10.979 1.00 98.75 85 ASN A N 1
ATOM 665 C CA . ASN A 1 85 ? 2.721 -5.569 -10.851 1.00 98.75 85 ASN A CA 1
ATOM 666 C C . ASN A 1 85 ? 3.948 -6.358 -11.354 1.00 98.75 85 ASN A C 1
ATOM 668 O O . ASN A 1 85 ? 3.819 -7.485 -11.830 1.00 98.75 85 ASN A O 1
ATOM 672 N N . GLN A 1 86 ? 5.145 -5.783 -11.234 1.00 98.44 86 GLN A N 1
ATOM 673 C CA . GLN A 1 86 ? 6.424 -6.382 -11.646 1.00 98.44 86 GLN A CA 1
ATOM 674 C C . GLN A 1 86 ? 7.261 -6.839 -10.435 1.00 98.44 86 GLN A C 1
ATOM 676 O O . GLN A 1 86 ? 8.492 -6.835 -10.472 1.00 98.44 86 GLN A O 1
ATOM 681 N N . LEU A 1 87 ? 6.591 -7.208 -9.338 1.00 97.75 87 LEU A N 1
ATOM 682 C CA . LEU A 1 87 ? 7.230 -7.623 -8.091 1.00 97.75 87 LEU A CA 1
ATOM 683 C C . LEU A 1 87 ? 7.968 -8.952 -8.282 1.00 97.75 87 LEU A C 1
ATOM 685 O O . LEU A 1 87 ? 7.384 -9.945 -8.714 1.00 97.75 87 LEU A O 1
ATOM 689 N N . THR A 1 88 ? 9.248 -8.976 -7.917 1.00 96.25 88 THR A N 1
ATOM 690 C CA . THR A 1 88 ? 10.085 -10.192 -7.958 1.00 96.25 88 THR A CA 1
ATOM 691 C C . THR A 1 88 ? 10.286 -10.822 -6.581 1.00 96.25 88 THR A C 1
ATOM 693 O O . THR A 1 88 ? 10.631 -11.998 -6.476 1.00 96.25 88 THR A O 1
ATOM 696 N N . SER A 1 89 ? 10.042 -10.055 -5.521 1.00 94.88 89 SER A N 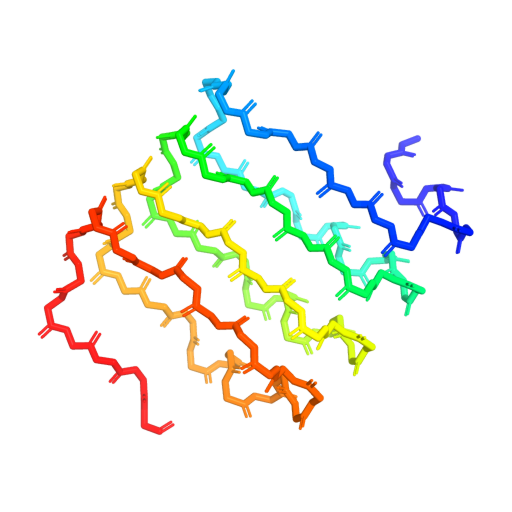1
ATOM 697 C CA . SER A 1 89 ? 10.106 -10.482 -4.129 1.00 94.88 89 SER A CA 1
ATOM 698 C C . SER A 1 89 ? 9.126 -9.669 -3.283 1.00 94.88 89 SER A C 1
ATOM 700 O O . SER A 1 89 ? 8.606 -8.637 -3.718 1.00 94.88 89 SER A O 1
ATOM 702 N N . LEU A 1 90 ? 8.867 -10.148 -2.068 1.00 94.00 90 LEU A N 1
ATOM 703 C CA . LEU A 1 90 ? 8.136 -9.410 -1.043 1.00 94.00 90 LEU A CA 1
ATOM 704 C C . LEU A 1 90 ? 9.112 -8.972 0.057 1.00 94.00 90 LEU A C 1
ATOM 706 O O . LEU A 1 90 ? 10.088 -9.690 0.306 1.00 94.00 90 LEU A O 1
ATOM 710 N N . PRO A 1 91 ? 8.875 -7.816 0.704 1.00 89.12 91 PRO A N 1
ATOM 711 C CA . PRO A 1 91 ? 9.622 -7.447 1.895 1.00 89.12 91 PRO A CA 1
ATOM 712 C C . PRO A 1 91 ? 9.397 -8.482 3.016 1.00 89.12 91 PRO A C 1
ATOM 714 O O . PRO A 1 91 ? 8.351 -9.139 3.026 1.00 89.12 91 PRO A O 1
ATOM 717 N N . PRO A 1 92 ? 10.387 -8.659 3.910 1.00 79.12 92 PRO A N 1
ATOM 718 C CA . PRO A 1 92 ? 10.348 -9.651 4.984 1.00 79.12 92 PRO A CA 1
ATOM 719 C C . PRO A 1 92 ? 9.286 -9.373 6.058 1.00 79.12 92 PRO A C 1
ATOM 721 O O . PRO A 1 92 ? 8.866 -8.202 6.215 1.00 79.12 92 PRO A O 1
#

Mean predicted aligned error: 2.15 Å

pLDDT: mean 97.12, std 3.13, range [79.12, 98.88]

Foldseek 3Di:
DVLVPQQDAEDAPEQDADQADDLSVLSNLNHAYYHHANYAHQAYDLSVLSNLNHAYYAHAQYAHQAYRLSVVSNVNHNYYHHHHYNHPDYRD